Protein AF-A4J2G1-F1 (afdb_monomer_lite)

Radius of gyration: 15.07 Å; chains: 1; bounding box: 29×34×43 Å

Foldseek 3Di:
DAKKKFKAWLVVVLVCVVPNDFQPTAIGSDPVVSLVVQLVRCPLDPVTWIKMWIKAFDPPVPQPPPDDDDPGRRDDDTPIDGDWMFTWDADSVCRVDIDGQATDDPVCSNVPPDDDDDGDPPDDD

pLDDT: mean 71.06, std 18.13, range [35.12, 91.81]

Organism: Desulforamulus reducens (strain ATCC BAA-1160 / DSM 100696 / MI-1) (NCBI:txid349161)

Secondary structure (DSSP, 8-state):
-EEEEEEEEHHHHHHHHHH---TTPPEESSHHHHHHHHHHHHTT-TTS-EEEEEEEEP--TTSSSS--SSSS----S--EEEEEEEEEEE-SSSTT-EEEEEEE-HHHHHHTTS--PPP------

Structure (mmCIF, N/CA/C/O backbone):
data_AF-A4J2G1-F1
#
_entry.id   AF-A4J2G1-F1
#
loop_
_atom_site.group_PDB
_atom_site.id
_atom_site.type_symbol
_atom_site.label_atom_id
_atom_site.label_alt_id
_atom_site.label_comp_id
_atom_site.label_asym_id
_atom_site.label_entity_id
_atom_site.label_seq_id
_atom_site.pdbx_PDB_ins_code
_atom_site.Cartn_x
_atom_site.Cartn_y
_atom_site.Cartn_z
_atom_site.occupancy
_atom_site.B_iso_or_equiv
_atom_site.auth_seq_id
_atom_site.auth_comp_id
_atom_site.auth_asym_id
_atom_site.auth_atom_id
_atom_site.pdbx_PDB_model_num
ATOM 1 N N . MET A 1 1 ? -15.993 13.320 6.075 1.00 63.31 1 MET A N 1
ATOM 2 C CA . MET A 1 1 ? -15.316 12.036 5.784 1.00 63.31 1 MET A CA 1
ATOM 3 C C . MET A 1 1 ? -13.934 12.355 5.257 1.00 63.31 1 MET A C 1
ATOM 5 O O . MET A 1 1 ? -13.831 13.224 4.399 1.00 63.31 1 MET A O 1
ATOM 9 N N . ALA A 1 2 ? -12.894 11.732 5.806 1.00 76.25 2 ALA A N 1
ATOM 10 C CA . ALA A 1 2 ? -11.516 11.954 5.373 1.00 76.25 2 ALA A CA 1
ATOM 11 C C . ALA A 1 2 ? -11.023 10.727 4.597 1.00 76.25 2 ALA A C 1
ATOM 13 O O . ALA A 1 2 ? -11.287 9.594 4.997 1.00 76.25 2 ALA A O 1
ATOM 14 N N . ILE A 1 3 ? -10.330 10.943 3.478 1.00 82.94 3 ILE A N 1
ATOM 15 C CA . ILE A 1 3 ? -9.695 9.865 2.712 1.00 82.94 3 ILE A CA 1
ATOM 16 C C . ILE A 1 3 ? -8.213 9.873 3.043 1.00 82.94 3 ILE A C 1
ATOM 18 O O . ILE A 1 3 ? -7.565 10.915 2.966 1.00 82.94 3 ILE A O 1
ATOM 22 N N . VAL A 1 4 ? -7.686 8.700 3.368 1.00 85.62 4 VAL A N 1
ATOM 23 C CA . VAL A 1 4 ? -6.263 8.499 3.606 1.00 85.62 4 VAL A CA 1
ATOM 24 C C . VAL A 1 4 ? -5.734 7.343 2.765 1.00 85.62 4 VAL A C 1
ATOM 26 O O . VAL A 1 4 ? -6.488 6.489 2.288 1.00 85.62 4 VAL A O 1
ATOM 29 N N . TYR A 1 5 ? -4.421 7.324 2.569 1.00 86.31 5 TYR A N 1
ATOM 30 C CA . TYR A 1 5 ? -3.756 6.406 1.655 1.00 86.31 5 TYR A CA 1
ATOM 31 C C . TYR A 1 5 ? -2.632 5.660 2.365 1.00 86.31 5 TYR A C 1
ATOM 33 O O . TYR A 1 5 ? -1.850 6.259 3.097 1.00 86.31 5 TYR A O 1
ATOM 41 N N . PHE A 1 6 ? -2.518 4.360 2.122 1.00 89.25 6 PHE A N 1
ATOM 42 C CA . PHE A 1 6 ? -1.387 3.551 2.567 1.00 89.25 6 PHE A CA 1
ATOM 43 C C . PHE A 1 6 ? -0.682 2.961 1.349 1.00 89.25 6 PHE A C 1
ATOM 45 O O . PHE A 1 6 ? -1.319 2.307 0.526 1.00 89.25 6 PHE A O 1
ATOM 52 N N . GLY A 1 7 ? 0.619 3.208 1.222 1.00 90.62 7 GLY A N 1
ATOM 53 C CA . GLY A 1 7 ? 1.445 2.686 0.139 1.00 90.62 7 GLY A CA 1
ATOM 54 C C . GLY A 1 7 ? 2.341 1.556 0.614 1.00 90.62 7 GLY A C 1
ATOM 55 O O . GLY A 1 7 ? 3.096 1.746 1.560 1.00 90.62 7 GLY A O 1
ATOM 56 N N . GLY A 1 8 ? 2.302 0.411 -0.064 1.00 91.44 8 GLY A N 1
ATOM 57 C CA . 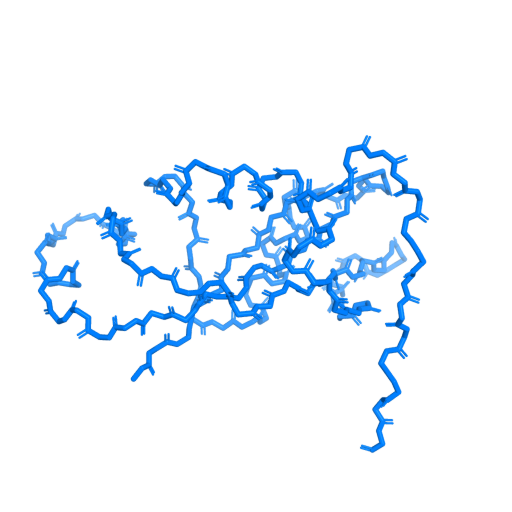GLY A 1 8 ? 3.135 -0.734 0.297 1.00 91.44 8 GLY A CA 1
ATOM 58 C C . GLY A 1 8 ? 3.141 -1.837 -0.762 1.00 91.44 8 GLY A C 1
ATOM 59 O O . GLY A 1 8 ? 2.535 -1.686 -1.831 1.00 91.44 8 GLY A O 1
ATOM 60 N N . PRO A 1 9 ? 3.806 -2.971 -0.492 1.00 91.81 9 PRO A N 1
ATOM 61 C CA . PRO A 1 9 ? 3.656 -4.165 -1.302 1.00 91.81 9 PRO A CA 1
ATOM 62 C C . PRO A 1 9 ? 2.231 -4.714 -1.164 1.00 91.81 9 PRO A C 1
ATOM 64 O O . PRO A 1 9 ? 1.593 -4.609 -0.115 1.00 91.81 9 PRO A O 1
ATOM 67 N N . LEU A 1 10 ? 1.734 -5.350 -2.226 1.00 89.06 10 LEU A N 1
ATOM 68 C CA . LEU A 1 10 ? 0.387 -5.926 -2.251 1.00 89.06 10 LEU A CA 1
ATOM 69 C C . LEU A 1 10 ? 0.138 -6.927 -1.107 1.00 89.06 10 LEU A C 1
ATOM 71 O O . LEU A 1 10 ? -0.975 -6.989 -0.588 1.00 89.06 10 LEU A O 1
ATOM 75 N N . ASP A 1 11 ? 1.166 -7.670 -0.693 1.00 88.00 11 ASP A N 1
ATOM 76 C CA . ASP A 1 11 ? 1.070 -8.631 0.412 1.00 88.00 11 ASP A CA 1
ATOM 77 C C . ASP A 1 11 ? 0.860 -7.944 1.770 1.00 88.00 11 ASP A C 1
ATOM 79 O O . ASP A 1 11 ? 0.086 -8.429 2.592 1.00 88.00 11 ASP A O 1
ATOM 83 N N . GLU A 1 12 ? 1.479 -6.781 1.995 1.00 87.44 12 GLU A N 1
ATOM 84 C CA . GLU A 1 12 ? 1.261 -5.993 3.215 1.00 87.44 12 GLU A CA 1
ATOM 85 C C . GLU A 1 12 ? -0.121 -5.340 3.209 1.00 87.44 12 GLU A C 1
ATOM 87 O O . GLU A 1 12 ? -0.800 -5.325 4.233 1.00 87.44 12 GLU A O 1
ATOM 92 N N . ILE A 1 13 ? -0.598 -4.885 2.045 1.00 88.19 13 ILE A N 1
ATOM 93 C CA . ILE A 1 13 ? -1.981 -4.415 1.903 1.00 88.19 13 ILE A CA 1
ATOM 94 C C . ILE A 1 13 ? -2.960 -5.529 2.265 1.00 88.19 13 ILE A C 1
ATOM 96 O O . ILE A 1 13 ? -3.889 -5.283 3.028 1.00 88.19 13 ILE A O 1
ATOM 100 N N . ARG A 1 14 ? -2.737 -6.759 1.788 1.00 86.06 14 ARG A N 1
ATOM 101 C CA . ARG A 1 14 ? -3.557 -7.912 2.183 1.00 86.06 14 ARG A CA 1
ATOM 102 C C . ARG A 1 14 ? -3.507 -8.141 3.695 1.00 86.06 14 ARG A C 1
ATOM 104 O O . ARG A 1 14 ? -4.560 -8.275 4.309 1.00 86.06 14 ARG A O 1
ATOM 111 N N . ALA A 1 15 ? -2.318 -8.124 4.296 1.00 84.69 15 ALA A N 1
ATOM 112 C CA . ALA A 1 15 ? -2.168 -8.289 5.740 1.00 84.69 15 ALA A CA 1
ATOM 113 C C . ALA A 1 15 ? -2.926 -7.209 6.532 1.00 84.69 15 ALA A C 1
ATOM 115 O O . ALA A 1 15 ? -3.562 -7.518 7.533 1.00 84.69 15 ALA A O 1
ATOM 116 N N . ILE A 1 16 ? -2.931 -5.958 6.061 1.00 82.88 16 ILE A N 1
ATOM 117 C CA . ILE A 1 16 ? -3.716 -4.868 6.660 1.00 82.88 16 ILE A CA 1
ATOM 118 C C . ILE A 1 16 ? -5.219 -5.114 6.524 1.00 82.88 16 ILE A C 1
ATOM 120 O O . ILE A 1 16 ? -5.976 -4.782 7.432 1.00 82.88 16 ILE A O 1
ATOM 124 N N . MET A 1 17 ? -5.672 -5.688 5.412 1.00 79.75 17 MET A N 1
ATOM 125 C CA . MET A 1 17 ? -7.087 -6.016 5.234 1.00 79.75 17 MET A CA 1
ATOM 126 C C . MET A 1 17 ? -7.549 -7.148 6.158 1.00 79.75 17 MET A C 1
ATOM 128 O O . MET A 1 17 ? -8.694 -7.131 6.598 1.00 79.75 17 MET A O 1
ATOM 132 N N . GLU A 1 18 ? -6.678 -8.119 6.441 1.00 81.50 18 GLU A N 1
ATOM 133 C CA . GLU A 1 18 ? -6.982 -9.268 7.304 1.00 81.50 18 GLU A CA 1
ATOM 134 C C . GLU A 1 18 ? -6.821 -8.939 8.798 1.00 81.50 18 GLU A C 1
ATOM 136 O O . GLU A 1 18 ? -7.664 -9.314 9.609 1.00 81.50 18 GLU A O 1
ATOM 141 N N . ALA A 1 19 ? -5.747 -8.236 9.168 1.00 78.50 19 ALA A N 1
ATOM 142 C CA . ALA A 1 19 ? -5.347 -8.002 10.559 1.00 78.50 19 ALA A CA 1
ATOM 143 C C . ALA A 1 19 ? -5.547 -6.553 11.040 1.00 78.50 19 ALA A C 1
ATOM 145 O O . ALA A 1 19 ? -5.358 -6.262 12.222 1.00 78.50 19 ALA A O 1
ATOM 146 N N . GLY A 1 20 ? -5.920 -5.637 10.145 1.00 73.44 20 GLY A N 1
ATOM 147 C CA . GLY A 1 20 ? -6.071 -4.214 10.436 1.00 73.44 20 GLY A CA 1
ATOM 148 C C . GLY A 1 20 ? -4.770 -3.408 10.341 1.00 73.44 20 GLY A C 1
ATOM 149 O O . GLY A 1 20 ? -3.662 -3.925 10.174 1.00 73.44 20 GLY A O 1
ATOM 150 N N . LEU A 1 21 ? -4.910 -2.083 10.445 1.00 74.25 21 LEU A N 1
ATOM 151 C CA . LEU A 1 21 ? -3.778 -1.156 10.505 1.00 74.25 21 LEU A CA 1
ATOM 152 C C . LEU A 1 21 ? -3.056 -1.257 11.857 1.00 74.25 21 LEU A C 1
ATOM 154 O O . LEU A 1 21 ? -3.678 -1.303 12.915 1.00 74.25 21 LEU A O 1
ATOM 158 N N . GLN A 1 22 ? -1.725 -1.234 11.813 1.00 72.31 22 GLN A N 1
ATOM 159 C CA . GLN A 1 22 ? -0.843 -1.246 12.973 1.00 72.31 22 GLN A CA 1
ATOM 160 C C . GLN A 1 22 ? -0.092 0.082 13.075 1.00 72.31 22 GLN A C 1
ATOM 162 O O . GLN A 1 22 ? 0.065 0.797 12.089 1.00 72.31 22 GLN A O 1
ATOM 167 N N . ALA A 1 23 ? 0.452 0.359 14.259 1.00 67.62 23 ALA A N 1
ATOM 168 C CA . ALA A 1 23 ? 1.226 1.565 14.553 1.00 67.62 23 ALA A CA 1
ATOM 169 C C . ALA A 1 23 ? 2.409 1.814 13.591 1.00 67.62 23 ALA A C 1
ATOM 171 O O . ALA A 1 23 ? 2.762 2.948 13.295 1.00 67.62 23 ALA A O 1
ATOM 172 N N . LYS A 1 24 ? 3.010 0.744 13.066 1.00 76.25 24 LYS A N 1
ATOM 173 C CA . LYS A 1 24 ? 4.137 0.827 12.126 1.00 76.25 24 LYS A CA 1
ATOM 174 C C . LYS A 1 24 ? 3.739 1.278 10.713 1.00 76.25 24 LYS A C 1
ATOM 176 O O . LYS A 1 24 ? 4.610 1.645 9.930 1.00 76.25 24 LYS A O 1
ATOM 181 N N . HIS A 1 25 ? 2.455 1.203 10.357 1.00 79.31 25 HIS A N 1
ATOM 182 C CA . HIS A 1 25 ? 1.995 1.502 9.004 1.00 79.31 25 HIS A CA 1
ATOM 183 C C . HIS A 1 25 ? 1.880 3.013 8.810 1.00 79.31 25 HIS A C 1
ATOM 185 O O . HIS A 1 25 ? 1.148 3.700 9.522 1.00 79.31 25 HIS A O 1
ATOM 191 N N . ARG A 1 26 ? 2.595 3.535 7.814 1.00 80.94 26 ARG A N 1
ATOM 192 C CA . ARG A 1 26 ? 2.610 4.965 7.513 1.00 80.94 26 ARG A CA 1
ATOM 193 C C . ARG A 1 26 ? 1.449 5.338 6.598 1.00 80.94 26 ARG A C 1
ATOM 195 O O . ARG A 1 26 ? 1.355 4.859 5.472 1.00 80.94 26 ARG A O 1
ATOM 202 N N . ILE A 1 27 ? 0.582 6.220 7.080 1.00 83.81 27 ILE A N 1
ATOM 203 C CA . ILE A 1 27 ? -0.585 6.712 6.345 1.00 83.81 27 ILE A CA 1
ATOM 204 C C . ILE A 1 27 ? -0.272 8.092 5.754 1.00 83.81 27 ILE A C 1
ATOM 206 O O . ILE A 1 27 ? 0.398 8.913 6.382 1.00 83.81 27 ILE A O 1
ATOM 210 N N . ARG A 1 28 ? -0.754 8.349 4.537 1.00 84.00 28 ARG A N 1
ATOM 211 C CA . ARG A 1 28 ? -0.572 9.596 3.789 1.00 84.00 28 ARG A CA 1
ATOM 212 C C . ARG A 1 28 ? -1.888 10.304 3.538 1.00 84.00 28 ARG A C 1
ATOM 214 O O . ARG A 1 28 ? -2.922 9.668 3.338 1.00 84.00 28 ARG A O 1
ATOM 221 N N . ALA A 1 29 ? -1.812 11.631 3.499 1.00 81.12 29 ALA A N 1
ATOM 222 C CA . ALA A 1 29 ? -2.933 12.486 3.133 1.00 81.12 29 ALA A CA 1
ATOM 223 C C . ALA A 1 29 ? -3.148 12.519 1.614 1.00 81.12 29 ALA A C 1
ATOM 225 O O . ALA A 1 29 ? -4.264 12.746 1.154 1.00 81.12 29 ALA A O 1
ATOM 226 N N . THR A 1 30 ? -2.097 12.265 0.825 1.00 83.94 30 THR A N 1
ATOM 227 C CA . THR A 1 30 ? -2.169 12.317 -0.637 1.00 83.94 30 THR A CA 1
ATOM 228 C C . THR A 1 30 ? -1.855 10.973 -1.288 1.00 83.94 30 THR A C 1
ATOM 230 O O . THR A 1 30 ? -1.045 10.178 -0.804 1.00 83.94 30 THR A O 1
ATOM 233 N N . LEU A 1 31 ? -2.488 10.732 -2.439 1.00 86.06 31 LEU A N 1
ATOM 234 C CA . LEU A 1 31 ? -2.258 9.534 -3.244 1.00 86.06 31 LEU A CA 1
ATOM 235 C C . LEU A 1 31 ? -0.816 9.469 -3.765 1.00 86.06 31 LEU A C 1
ATOM 237 O O . LEU A 1 31 ? -0.221 8.396 -3.776 1.00 86.06 31 LEU A O 1
ATOM 241 N N . LEU A 1 32 ? -0.243 10.609 -4.161 1.00 87.81 32 LEU A N 1
ATOM 242 C CA . LEU A 1 32 ? 1.113 10.677 -4.706 1.00 87.81 32 LEU A CA 1
ATOM 243 C C . LEU A 1 32 ? 2.163 10.235 -3.679 1.00 87.81 32 LEU A C 1
ATOM 245 O O . LEU A 1 32 ? 3.025 9.420 -4.001 1.00 87.81 32 LEU A O 1
ATOM 249 N N . GLU A 1 33 ? 2.067 10.712 -2.437 1.00 86.50 33 GLU A N 1
ATOM 250 C CA . GLU A 1 33 ? 2.972 10.287 -1.363 1.00 86.50 33 GLU A CA 1
ATOM 251 C C . GLU A 1 33 ? 2.861 8.783 -1.098 1.00 86.50 33 GLU A C 1
ATOM 253 O O . GLU A 1 33 ? 3.876 8.105 -0.959 1.00 86.50 33 GLU A O 1
ATOM 258 N N . ALA A 1 34 ? 1.641 8.236 -1.095 1.00 89.25 34 ALA A N 1
ATOM 259 C CA . ALA A 1 34 ? 1.443 6.799 -0.935 1.00 89.25 34 ALA A CA 1
ATOM 260 C C . ALA A 1 34 ? 1.986 6.001 -2.130 1.00 89.25 34 ALA A C 1
ATOM 262 O O . ALA A 1 34 ? 2.528 4.917 -1.948 1.00 89.25 34 ALA A O 1
ATOM 263 N N . MET A 1 35 ? 1.903 6.519 -3.357 1.00 89.94 35 MET A N 1
ATOM 264 C CA . MET A 1 35 ? 2.516 5.870 -4.523 1.00 89.94 35 MET A CA 1
ATOM 265 C C . MET A 1 35 ? 4.046 5.841 -4.421 1.00 89.94 35 MET A C 1
ATOM 267 O O . MET A 1 35 ? 4.665 4.846 -4.803 1.00 89.94 35 MET A O 1
ATOM 271 N N . ILE A 1 36 ? 4.650 6.906 -3.887 1.00 88.44 36 ILE A N 1
ATOM 272 C CA . ILE A 1 36 ? 6.092 6.977 -3.624 1.00 88.44 36 ILE A CA 1
ATOM 273 C C . ILE A 1 36 ? 6.490 5.964 -2.545 1.00 88.44 36 ILE A C 1
ATOM 275 O O . ILE A 1 36 ? 7.449 5.219 -2.746 1.00 88.44 36 ILE A O 1
ATOM 279 N N . ASP A 1 37 ? 5.740 5.883 -1.443 1.00 89.19 37 ASP A N 1
ATOM 280 C CA . ASP A 1 37 ? 5.971 4.887 -0.390 1.00 89.19 37 ASP A CA 1
ATOM 281 C C . ASP A 1 37 ? 5.818 3.457 -0.929 1.00 89.19 37 ASP A C 1
ATOM 283 O O . ASP A 1 37 ? 6.699 2.623 -0.721 1.00 89.19 37 ASP A O 1
ATOM 287 N N . ALA A 1 38 ? 4.765 3.190 -1.709 1.00 90.50 38 ALA A N 1
ATOM 288 C CA . ALA A 1 38 ? 4.536 1.893 -2.338 1.00 90.50 38 ALA A CA 1
ATOM 289 C C . ALA A 1 38 ? 5.711 1.494 -3.235 1.00 90.50 38 ALA A C 1
ATOM 291 O O . ALA A 1 38 ? 6.221 0.380 -3.126 1.00 90.50 38 ALA A O 1
ATOM 292 N N . ARG A 1 39 ? 6.201 2.411 -4.078 1.00 89.12 39 ARG A N 1
ATOM 293 C CA . ARG A 1 39 ? 7.409 2.181 -4.879 1.00 89.12 39 ARG A CA 1
ATOM 294 C C . ARG A 1 39 ? 8.615 1.879 -3.990 1.00 89.12 39 ARG A C 1
ATOM 296 O O . ARG A 1 39 ? 9.311 0.896 -4.222 1.00 89.12 39 ARG A O 1
ATOM 303 N N . ASN A 1 40 ? 8.876 2.720 -2.993 1.00 89.06 40 ASN A N 1
ATOM 304 C CA . ASN A 1 40 ? 10.045 2.579 -2.126 1.00 89.06 40 ASN A CA 1
ATOM 305 C C . ASN A 1 40 ? 10.023 1.258 -1.344 1.00 89.06 40 ASN A C 1
ATOM 307 O O . ASN A 1 40 ? 11.077 0.663 -1.147 1.00 89.06 40 ASN A O 1
ATOM 311 N N . SER A 1 41 ? 8.838 0.768 -0.971 1.00 88.44 41 SER A N 1
ATOM 312 C CA . SER A 1 41 ? 8.667 -0.488 -0.233 1.00 88.44 41 SER A CA 1
ATOM 313 C C . SER A 1 41 ? 9.075 -1.740 -1.021 1.00 88.44 41 SER A C 1
ATOM 315 O O . SER A 1 41 ? 9.510 -2.725 -0.432 1.00 88.44 41 SER A O 1
ATOM 317 N N . VAL A 1 42 ? 8.972 -1.705 -2.355 1.00 86.00 42 VAL A N 1
ATOM 318 C CA . VAL A 1 42 ? 9.344 -2.826 -3.239 1.00 86.00 42 VAL A CA 1
ATOM 319 C C . VAL A 1 42 ? 10.680 -2.608 -3.956 1.00 86.00 42 VAL A C 1
ATOM 321 O O . VAL A 1 42 ? 11.215 -3.528 -4.583 1.00 86.00 42 VAL A O 1
ATOM 324 N N . GLY A 1 43 ? 11.219 -1.388 -3.893 1.00 83.31 43 GLY A N 1
ATOM 325 C CA . GLY A 1 43 ? 12.420 -0.976 -4.611 1.00 83.31 43 GLY A CA 1
ATOM 326 C C . GLY A 1 43 ? 12.311 -1.199 -6.124 1.00 83.31 43 GLY A C 1
ATOM 327 O O . GLY A 1 43 ? 11.271 -0.979 -6.741 1.00 83.31 43 GLY A O 1
ATOM 328 N N . LEU A 1 44 ? 13.403 -1.668 -6.735 1.00 76.25 44 LEU A N 1
ATOM 329 C CA . LEU A 1 44 ? 13.458 -2.025 -8.161 1.00 76.25 44 LEU A CA 1
ATOM 330 C C . LEU A 1 44 ? 13.136 -3.504 -8.420 1.00 76.25 44 LEU A C 1
ATOM 332 O O . LEU A 1 44 ? 13.475 -4.048 -9.475 1.00 76.25 44 LEU A O 1
ATOM 336 N N . ASN A 1 45 ? 12.473 -4.177 -7.478 1.00 79.38 45 ASN A N 1
ATOM 337 C CA . ASN A 1 45 ? 12.156 -5.586 -7.629 1.00 79.38 45 ASN A CA 1
ATOM 338 C C . ASN A 1 45 ? 10.871 -5.790 -8.443 1.00 79.38 45 ASN A C 1
ATOM 340 O O . ASN A 1 45 ? 9.763 -5.551 -7.975 1.00 79.38 45 ASN A O 1
ATOM 344 N N . ARG A 1 46 ? 11.026 -6.329 -9.657 1.00 73.00 46 ARG A N 1
ATOM 345 C CA . ARG A 1 46 ? 9.923 -6.626 -10.588 1.00 73.00 46 ARG A CA 1
ATOM 346 C C . ARG A 1 46 ? 8.933 -7.682 -10.090 1.00 73.00 46 ARG A C 1
ATOM 348 O O . ARG A 1 46 ? 7.846 -7.786 -10.651 1.00 73.00 46 ARG A O 1
ATOM 355 N N . ARG A 1 47 ? 9.314 -8.503 -9.105 1.00 78.25 47 ARG A N 1
ATOM 356 C CA . ARG A 1 47 ? 8.456 -9.577 -8.576 1.00 78.25 47 ARG A CA 1
ATOM 357 C C . ARG A 1 47 ? 7.412 -9.051 -7.598 1.00 78.25 47 ARG A C 1
ATOM 359 O O . ARG A 1 47 ? 6.316 -9.602 -7.538 1.00 78.25 47 ARG A O 1
ATOM 366 N N . PHE A 1 48 ? 7.735 -7.991 -6.864 1.00 80.44 48 PHE A N 1
ATOM 367 C CA . PHE A 1 48 ? 6.811 -7.390 -5.915 1.00 80.44 48 PHE A CA 1
ATOM 368 C C . PHE A 1 48 ? 5.932 -6.362 -6.617 1.00 80.44 48 PHE A C 1
ATOM 370 O O . PHE A 1 48 ? 6.392 -5.564 -7.432 1.00 80.44 48 PHE A O 1
ATOM 377 N N . LYS A 1 49 ? 4.636 -6.410 -6.312 1.00 85.75 49 LYS A N 1
ATOM 378 C CA . LYS A 1 49 ? 3.637 -5.516 -6.893 1.00 85.75 49 LYS A CA 1
ATOM 379 C C . LYS A 1 49 ? 3.360 -4.400 -5.887 1.00 85.75 49 LYS A C 1
ATOM 381 O O . LYS A 1 49 ? 2.723 -4.682 -4.872 1.00 85.75 49 LYS A O 1
ATOM 386 N N . PRO A 1 50 ? 3.837 -3.169 -6.122 1.00 91.56 50 PRO A N 1
ATOM 387 C CA . PRO A 1 50 ? 3.495 -2.047 -5.266 1.00 91.56 50 PRO A CA 1
ATOM 388 C C . PRO A 1 50 ? 2.031 -1.679 -5.487 1.00 91.56 50 PRO A C 1
ATOM 390 O O . PRO A 1 50 ? 1.523 -1.695 -6.614 1.00 91.56 50 PRO A O 1
ATOM 393 N N . ALA A 1 51 ? 1.344 -1.336 -4.412 1.00 91.75 51 ALA A N 1
ATOM 394 C CA . ALA A 1 51 ? -0.038 -0.914 -4.462 1.00 91.75 51 ALA A CA 1
ATOM 395 C C . ALA A 1 51 ? -0.317 0.163 -3.409 1.00 91.75 51 ALA A C 1
ATOM 397 O O . ALA A 1 51 ? 0.446 0.363 -2.466 1.00 91.75 51 ALA A O 1
ATOM 398 N N . VAL A 1 52 ? -1.416 0.883 -3.607 1.00 90.94 52 VAL A N 1
ATOM 399 C CA . VAL A 1 52 ? -1.930 1.866 -2.658 1.00 90.94 52 VAL A CA 1
ATOM 400 C C . VAL A 1 52 ? -3.312 1.437 -2.206 1.00 90.94 52 VAL A C 1
ATOM 402 O O . VAL A 1 52 ? -4.223 1.296 -3.018 1.00 90.94 52 VAL A O 1
ATOM 405 N N . LEU A 1 53 ? -3.470 1.259 -0.904 1.00 89.69 53 LEU A N 1
ATOM 406 C CA . LEU A 1 53 ? -4.746 1.049 -0.247 1.00 89.69 53 LEU A CA 1
ATOM 407 C C . LEU A 1 53 ? -5.390 2.409 0.044 1.00 89.69 53 LEU A C 1
ATOM 409 O O . LEU A 1 53 ? -4.787 3.269 0.684 1.00 89.69 53 LEU A O 1
ATOM 413 N N . VAL A 1 54 ? -6.618 2.597 -0.435 1.00 88.69 54 VAL A N 1
ATOM 414 C CA . VAL A 1 54 ? -7.435 3.786 -0.182 1.00 88.69 54 VAL A CA 1
ATOM 415 C C . VAL A 1 54 ? -8.407 3.474 0.937 1.00 88.69 54 VAL A C 1
ATOM 417 O O . VAL A 1 54 ? -9.247 2.575 0.818 1.00 88.69 54 VAL A O 1
ATOM 420 N N . ILE A 1 55 ? -8.301 4.249 2.003 1.00 85.38 55 ILE A N 1
ATOM 421 C CA . ILE A 1 55 ? -9.047 4.042 3.229 1.00 85.38 55 ILE A CA 1
ATOM 422 C C . ILE A 1 55 ? -9.927 5.261 3.448 1.00 85.38 55 ILE A C 1
ATOM 424 O O . ILE A 1 55 ? -9.449 6.392 3.534 1.00 85.38 55 ILE A O 1
ATOM 428 N N . GLU A 1 56 ? -11.227 5.024 3.529 1.00 80.50 56 GLU A N 1
ATOM 429 C CA . GLU A 1 56 ? -12.181 6.038 3.937 1.00 80.50 56 GLU A CA 1
ATOM 430 C C . GLU A 1 56 ? -12.348 5.974 5.453 1.00 80.50 56 GLU A C 1
ATOM 432 O O . GLU A 1 56 ? -12.743 4.949 6.021 1.00 80.50 56 GLU A O 1
ATOM 437 N N . GLN A 1 57 ? -11.996 7.074 6.112 1.00 68.81 57 GLN A N 1
ATOM 438 C CA . GLN A 1 57 ? -12.158 7.243 7.544 1.00 68.81 57 GLN A CA 1
ATOM 439 C C . GLN A 1 57 ? -13.437 8.031 7.819 1.00 68.81 57 GLN A C 1
ATOM 441 O O . GLN A 1 57 ? -13.641 9.156 7.335 1.00 68.81 57 GLN A O 1
ATOM 446 N N . LEU A 1 58 ? -14.297 7.431 8.640 1.00 56.84 58 LEU A N 1
ATOM 447 C CA . LEU A 1 58 ? -15.337 8.169 9.338 1.00 56.84 58 LEU A CA 1
ATOM 448 C C . LEU A 1 58 ? -14.646 9.174 10.272 1.00 56.84 58 LEU A C 1
ATOM 450 O O . LEU A 1 58 ? -13.619 8.833 10.864 1.00 56.84 58 LEU A O 1
ATOM 454 N N . PRO A 1 59 ? -15.152 10.411 10.385 1.00 51.75 59 PRO A N 1
ATOM 455 C CA . PRO A 1 59 ? -14.621 11.372 11.334 1.00 51.75 59 PRO A CA 1
ATOM 456 C C . PRO A 1 59 ? -15.005 10.929 12.752 1.00 51.75 59 PRO A C 1
ATOM 458 O O . PRO A 1 59 ? -15.939 11.463 13.333 1.00 51.75 59 PRO A O 1
ATOM 461 N N . ASP A 1 60 ? -14.300 9.947 13.312 1.00 52.56 60 ASP A N 1
ATOM 462 C CA . ASP A 1 60 ? -14.277 9.761 14.759 1.00 52.56 60 ASP A CA 1
ATOM 463 C C . ASP A 1 60 ? -13.299 10.799 15.310 1.00 52.56 60 ASP A C 1
ATOM 465 O O . ASP A 1 60 ? -12.095 10.577 15.457 1.00 52.56 60 ASP A O 1
ATOM 469 N N . THR A 1 61 ? -13.836 11.992 15.561 1.00 45.53 61 THR A N 1
ATOM 470 C CA . THR A 1 61 ? -13.140 13.185 16.066 1.00 45.53 61 THR A CA 1
ATOM 471 C C . THR A 1 61 ? -12.440 12.985 17.419 1.00 45.53 61 THR A C 1
ATOM 473 O O . THR A 1 61 ? -11.813 13.915 17.917 1.00 45.53 61 THR A O 1
ATOM 476 N N . ALA A 1 62 ? -12.495 11.787 18.011 1.00 43.81 62 ALA A N 1
ATOM 477 C CA . ALA A 1 62 ? -11.914 11.468 19.313 1.00 43.81 62 ALA A CA 1
ATOM 478 C C . ALA A 1 62 ? -10.512 10.821 19.264 1.00 43.81 62 ALA A C 1
ATOM 480 O O . ALA A 1 62 ? -9.813 10.854 20.271 1.00 43.81 62 ALA A O 1
ATOM 481 N N . LEU A 1 63 ? -10.058 10.267 18.128 1.00 44.88 63 LEU A N 1
ATOM 482 C CA . LEU A 1 63 ? -8.764 9.551 18.050 1.00 44.88 63 LEU A CA 1
ATOM 483 C C . LEU A 1 63 ? -7.630 10.334 17.366 1.00 44.88 63 LEU A C 1
ATOM 485 O O . LEU A 1 63 ? -6.498 9.861 17.330 1.00 44.88 63 LEU A O 1
ATOM 489 N N . LEU A 1 64 ? -7.908 11.533 16.845 1.00 44.31 64 LEU A N 1
ATOM 490 C CA . LEU A 1 64 ? -6.913 12.370 16.158 1.00 44.31 64 LEU A CA 1
ATOM 491 C C . LEU A 1 64 ? -6.205 13.388 17.071 1.00 44.31 64 LEU A C 1
ATOM 493 O O . LEU A 1 64 ? -5.242 14.001 16.627 1.00 44.31 64 LEU A O 1
ATOM 497 N N . ASN A 1 65 ? -6.636 13.549 18.331 1.00 40.31 65 ASN A N 1
ATOM 498 C CA . ASN A 1 65 ? -6.195 14.662 19.190 1.00 40.31 65 ASN A CA 1
ATOM 499 C C . ASN A 1 65 ? -5.578 14.271 20.545 1.00 40.31 65 ASN A C 1
ATOM 501 O O . ASN A 1 65 ? -5.333 15.151 21.363 1.00 40.31 65 ASN A O 1
ATOM 505 N N . GLN A 1 66 ? -5.300 12.995 20.817 1.00 35.12 66 GLN A N 1
ATOM 506 C CA . GLN A 1 66 ? -4.671 12.602 22.085 1.00 35.12 66 GLN A CA 1
ATOM 507 C C . GLN A 1 66 ? -3.382 11.826 21.844 1.00 35.12 66 GLN A C 1
ATOM 509 O O . GLN A 1 66 ? -3.359 10.600 21.903 1.00 35.12 66 GLN A O 1
ATOM 514 N N . ASN A 1 67 ? -2.325 12.556 21.491 1.00 35.88 67 ASN A N 1
ATOM 515 C CA . ASN A 1 67 ? -1.018 12.522 22.158 1.00 35.88 67 ASN A CA 1
ATOM 516 C C . ASN A 1 67 ? 0.000 13.258 21.282 1.00 35.88 67 ASN A C 1
ATOM 518 O O . ASN A 1 67 ? 0.470 12.761 20.259 1.00 35.88 67 ASN A O 1
ATOM 522 N N . SER A 1 68 ? 0.278 14.483 21.709 1.00 48.69 68 SER A N 1
ATOM 523 C CA . SER A 1 68 ? 1.441 15.277 21.354 1.00 48.69 68 SER A CA 1
ATOM 524 C C . SER A 1 68 ? 2.753 14.555 21.706 1.00 48.69 68 SER A C 1
ATOM 526 O O . SER A 1 68 ? 2.783 13.668 22.556 1.00 48.69 68 SER A O 1
ATOM 528 N N . ASP A 1 69 ? 3.819 14.997 21.032 1.00 38.59 69 ASP A N 1
ATOM 529 C CA . ASP A 1 69 ? 5.257 14.847 21.335 1.00 38.59 69 ASP A CA 1
ATOM 530 C C . ASP A 1 69 ? 6.084 13.797 20.584 1.00 38.59 69 ASP A C 1
ATOM 532 O O . ASP A 1 69 ? 7.310 13.883 20.600 1.00 38.59 69 ASP A O 1
ATOM 536 N N . PHE A 1 70 ? 5.484 12.924 19.774 1.00 40.03 70 PHE A N 1
ATOM 537 C CA . PHE A 1 70 ? 6.227 12.196 18.738 1.00 40.03 70 PHE A CA 1
ATOM 538 C C . PHE A 1 70 ? 5.489 12.261 17.400 1.00 40.03 70 PHE A C 1
ATOM 540 O O . PHE A 1 70 ? 4.319 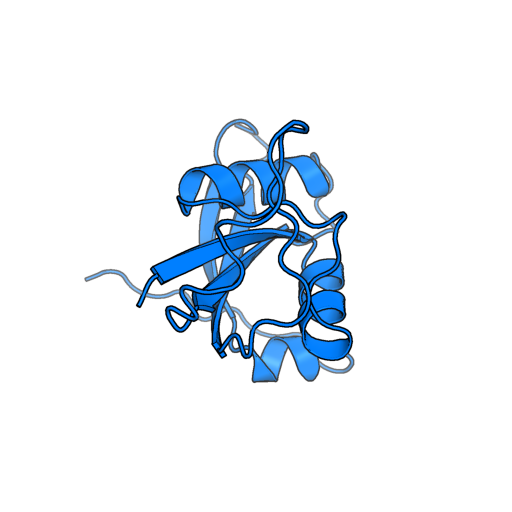11.906 17.284 1.00 40.03 70 PHE A O 1
ATOM 547 N N . SER A 1 71 ? 6.201 12.740 16.378 1.00 40.22 71 SER A N 1
ATOM 548 C CA . SER A 1 71 ? 5.815 12.655 14.968 1.00 40.22 71 SER A CA 1
ATOM 549 C C . SER A 1 71 ? 5.250 11.264 14.653 1.00 40.22 71 SER A C 1
ATOM 551 O O . SER A 1 71 ? 5.879 10.277 15.014 1.00 40.22 71 SER A O 1
ATOM 553 N N . PHE A 1 72 ? 4.141 11.216 13.906 1.00 41.12 72 PHE A N 1
ATOM 554 C CA . PHE A 1 72 ? 3.409 10.048 13.377 1.00 41.12 72 PHE A CA 1
ATOM 555 C C . PHE A 1 72 ? 2.157 9.628 14.182 1.00 41.12 72 PHE A C 1
ATOM 557 O O . PHE A 1 72 ? 2.250 8.818 15.105 1.00 41.12 72 PHE A O 1
ATOM 564 N N . PRO A 1 73 ? 0.952 10.106 13.794 1.00 43.22 73 PRO A N 1
ATOM 565 C CA . PRO A 1 73 ? -0.298 9.665 14.406 1.00 43.22 73 PRO A CA 1
ATOM 566 C C . PRO A 1 73 ? -0.556 8.183 14.096 1.00 43.22 73 PRO A C 1
ATOM 568 O O . PRO A 1 73 ? -0.855 7.800 12.964 1.00 43.22 73 PRO A O 1
ATOM 571 N N . CYS A 1 74 ? -0.438 7.340 15.122 1.00 42.28 74 CYS A N 1
ATOM 572 C CA . CYS A 1 74 ? -0.857 5.942 15.087 1.00 42.28 74 CYS A CA 1
ATOM 573 C C . CYS A 1 74 ? -2.361 5.836 15.308 1.00 42.28 74 CYS A C 1
ATOM 575 O O . CYS A 1 74 ? -2.861 6.114 16.395 1.00 42.28 74 CYS A O 1
ATOM 577 N N . ILE A 1 75 ? -3.076 5.352 14.301 1.00 50.69 75 ILE A N 1
ATOM 578 C CA . ILE A 1 75 ? -4.517 5.139 14.384 1.00 50.69 75 ILE A CA 1
ATOM 579 C C . ILE A 1 75 ? -4.770 3.713 14.890 1.00 50.69 75 ILE A C 1
ATOM 581 O O . ILE A 1 75 ? -4.684 2.752 14.126 1.00 50.69 75 ILE A O 1
ATOM 585 N N . LYS A 1 76 ? -5.064 3.558 16.188 1.00 42.16 76 LYS A N 1
ATOM 586 C CA . LYS A 1 76 ? -5.560 2.292 16.757 1.00 42.16 76 LYS A CA 1
ATOM 587 C C . LYS A 1 76 ? -7.075 2.197 16.536 1.00 42.16 76 LYS A C 1
ATOM 589 O O . LYS A 1 76 ? -7.815 3.032 17.034 1.00 42.16 76 LYS A O 1
ATOM 594 N N . ASN A 1 77 ? -7.519 1.157 15.826 1.00 45.47 77 ASN A N 1
ATOM 595 C CA . ASN A 1 77 ? -8.923 0.734 15.699 1.00 45.47 77 ASN A CA 1
ATOM 596 C C . ASN A 1 77 ? -9.928 1.792 15.203 1.00 45.47 77 ASN A C 1
ATOM 598 O O . ASN A 1 77 ? -10.956 2.033 15.829 1.00 45.47 77 ASN A O 1
ATOM 602 N N . VAL A 1 78 ? -9.701 2.352 14.014 1.00 48.31 78 VAL A N 1
ATOM 603 C CA . VAL A 1 78 ? -10.780 3.041 13.286 1.00 48.31 78 VAL A CA 1
ATOM 604 C C . VAL A 1 78 ? -11.558 2.013 12.468 1.00 48.31 78 VAL A C 1
ATOM 606 O O . VAL A 1 78 ? -10.953 1.284 11.676 1.00 48.31 78 VAL A O 1
ATOM 609 N N . LYS A 1 79 ? -12.895 1.981 12.628 1.00 52.84 79 LYS A N 1
ATOM 610 C CA . LYS A 1 79 ? -13.840 1.335 11.694 1.00 52.84 79 LYS A CA 1
ATOM 611 C C . LYS A 1 79 ? -13.697 2.014 10.331 1.00 52.84 79 LYS A C 1
ATOM 613 O O . LYS A 1 79 ? -14.418 2.945 9.987 1.00 52.84 79 LYS A O 1
ATOM 618 N N . SER A 1 80 ? -12.674 1.610 9.602 1.00 61.81 80 SER A N 1
ATOM 619 C CA . SER A 1 80 ? -12.250 2.221 8.358 1.00 61.81 80 SER A CA 1
ATOM 620 C C . SER A 1 80 ? -12.787 1.394 7.204 1.00 61.81 80 SER A C 1
ATOM 622 O O . SER A 1 80 ? -12.686 0.168 7.197 1.00 61.81 80 SER A O 1
ATOM 624 N N . THR A 1 81 ? -13.402 2.066 6.236 1.00 71.12 81 THR A N 1
ATOM 625 C CA . THR A 1 81 ? -13.954 1.386 5.067 1.00 71.12 81 THR A CA 1
ATOM 626 C C . THR A 1 81 ? -12.884 1.352 3.986 1.00 71.12 81 THR A C 1
ATOM 628 O O . THR A 1 81 ? -12.424 2.392 3.510 1.00 71.12 81 THR A O 1
ATOM 631 N N . ILE A 1 82 ? -12.459 0.151 3.595 1.00 77.56 82 ILE A N 1
ATOM 632 C CA . ILE A 1 82 ? -11.542 -0.027 2.467 1.00 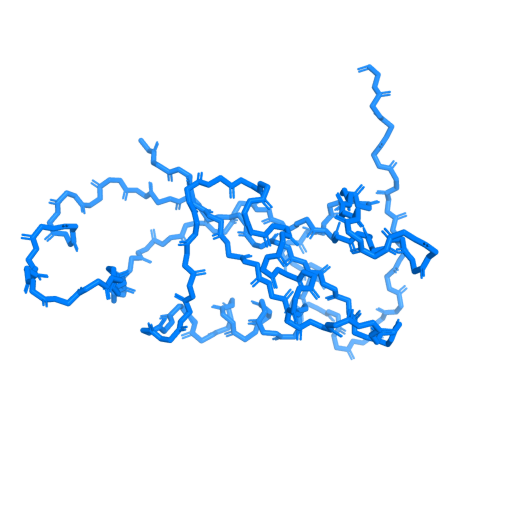77.56 82 ILE A CA 1
ATOM 633 C C . ILE A 1 82 ? -12.312 0.281 1.187 1.00 77.56 82 ILE A C 1
ATOM 635 O O . ILE A 1 82 ? -13.199 -0.471 0.788 1.00 77.56 82 ILE A O 1
ATOM 639 N N . LYS A 1 83 ? -11.968 1.391 0.531 1.00 78.44 83 LYS A N 1
ATOM 640 C CA . LYS A 1 83 ? -12.711 1.854 -0.644 1.00 78.44 83 LYS A CA 1
ATOM 641 C C . LYS A 1 83 ? -12.192 1.225 -1.929 1.00 78.44 83 LYS A C 1
ATOM 643 O O . LYS A 1 83 ? -12.959 0.853 -2.817 1.00 78.44 83 LYS A O 1
ATOM 648 N N . ARG A 1 84 ? -10.867 1.193 -2.080 1.00 83.00 84 ARG A N 1
ATOM 649 C CA . ARG A 1 84 ? -10.213 0.829 -3.340 1.00 83.00 84 ARG A CA 1
ATOM 650 C C . ARG A 1 84 ? -8.750 0.492 -3.114 1.00 83.00 84 ARG A C 1
ATOM 652 O O . ARG A 1 84 ? -8.135 0.985 -2.175 1.00 83.00 84 ARG A O 1
ATOM 659 N N . ILE A 1 85 ? -8.188 -0.302 -4.015 1.00 84.31 85 ILE A N 1
ATOM 660 C CA . ILE A 1 85 ? -6.753 -0.561 -4.070 1.00 84.31 85 ILE A CA 1
ATOM 661 C C . ILE A 1 85 ? -6.270 -0.156 -5.461 1.00 84.31 85 ILE A C 1
ATOM 663 O O . ILE A 1 85 ? -6.846 -0.569 -6.466 1.00 84.31 85 ILE A O 1
ATOM 667 N N . TYR A 1 86 ? -5.238 0.673 -5.540 1.00 86.50 86 TYR A N 1
ATOM 668 C CA . TYR A 1 86 ? -4.576 1.022 -6.792 1.00 86.50 86 TYR A CA 1
ATOM 669 C C . TYR A 1 86 ? -3.333 0.163 -6.957 1.00 86.50 86 TYR A C 1
ATOM 671 O O . TYR A 1 86 ? -2.463 0.162 -6.094 1.00 86.50 86 TYR A O 1
ATOM 679 N N . SER A 1 87 ? -3.215 -0.540 -8.079 1.00 85.19 87 SER A N 1
ATOM 680 C CA . SER A 1 87 ? -1.937 -1.129 -8.466 1.00 85.19 87 SER A CA 1
ATOM 681 C C . SER A 1 87 ? -1.036 -0.013 -8.976 1.00 85.19 87 SER A C 1
ATOM 683 O O . SER A 1 87 ? -1.442 0.765 -9.841 1.00 85.19 87 SER A O 1
ATOM 685 N N . VAL A 1 88 ? 0.195 0.045 -8.483 1.00 84.81 88 VAL A N 1
ATOM 686 C CA . VAL A 1 88 ? 1.192 1.016 -8.934 1.00 84.81 88 VAL A CA 1
ATOM 687 C C . VAL A 1 88 ? 2.111 0.343 -9.949 1.00 84.81 88 VAL A C 1
ATOM 689 O O . VAL A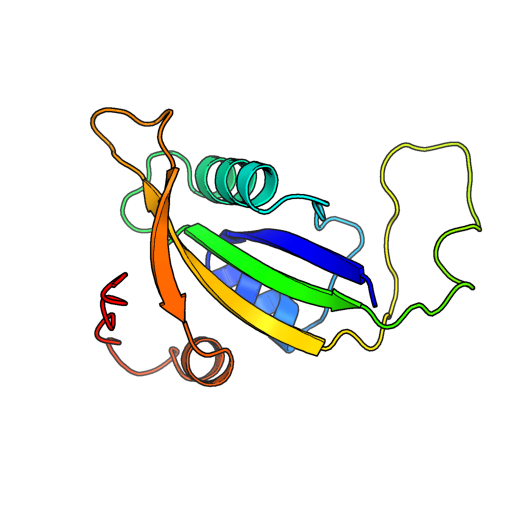 1 88 ? 2.535 -0.798 -9.779 1.00 84.81 88 VAL A O 1
ATOM 692 N N . LYS A 1 89 ? 2.400 1.044 -11.043 1.00 83.31 89 LYS A N 1
ATOM 693 C CA . LYS A 1 89 ? 3.415 0.669 -12.023 1.00 83.31 89 LYS A CA 1
ATOM 694 C C . LYS A 1 89 ? 4.653 1.517 -11.779 1.00 83.31 89 LYS A C 1
ATOM 696 O O . LYS A 1 89 ? 4.573 2.745 -11.770 1.00 83.31 89 LYS A O 1
ATOM 701 N N . ILE A 1 90 ? 5.785 0.840 -11.636 1.00 79.62 90 ILE A N 1
ATOM 702 C CA . ILE A 1 90 ? 7.108 1.459 -11.616 1.00 79.62 90 ILE A CA 1
ATOM 703 C C . ILE A 1 90 ? 7.669 1.386 -13.032 1.00 79.62 90 ILE A C 1
ATOM 705 O O . ILE A 1 90 ? 7.688 0.309 -13.640 1.00 79.62 90 ILE A O 1
ATOM 709 N N . ASP A 1 91 ? 8.119 2.518 -13.564 1.00 77.50 91 ASP A N 1
ATOM 710 C CA . ASP A 1 91 ? 8.958 2.498 -14.755 1.00 77.50 91 ASP A CA 1
ATOM 711 C C . ASP A 1 91 ? 10.398 2.165 -14.345 1.00 77.50 91 ASP A C 1
ATOM 713 O O . ASP A 1 91 ? 11.085 2.970 -13.731 1.00 77.50 91 ASP A O 1
ATOM 717 N N . PHE A 1 92 ? 10.882 0.969 -14.679 1.00 71.44 92 PHE A N 1
ATOM 718 C CA . PHE A 1 92 ? 12.245 0.555 -14.326 1.00 71.44 92 PHE A CA 1
ATOM 719 C C . PHE A 1 92 ? 13.336 1.290 -15.118 1.00 71.44 92 PHE A C 1
ATOM 721 O O . PHE A 1 92 ? 14.497 1.222 -14.726 1.00 71.44 92 PHE A O 1
ATOM 728 N N . LYS A 1 93 ? 12.993 1.967 -16.223 1.00 76.06 93 LYS A N 1
ATOM 729 C CA . LYS A 1 93 ? 13.920 2.847 -16.952 1.00 76.06 93 LYS A CA 1
ATOM 730 C C . LYS A 1 93 ? 13.970 4.246 -16.337 1.00 76.06 93 LYS A C 1
ATOM 732 O O . LYS A 1 93 ? 14.989 4.917 -16.441 1.00 76.06 93 LYS A O 1
ATOM 737 N N . ALA A 1 94 ? 12.890 4.660 -15.679 1.00 76.38 94 ALA A N 1
ATOM 738 C CA . ALA A 1 94 ? 12.771 5.932 -14.978 1.00 76.38 94 ALA A CA 1
ATOM 739 C C . ALA A 1 94 ? 12.173 5.696 -13.578 1.00 76.38 94 ALA A C 1
ATOM 741 O O . ALA A 1 94 ? 11.015 6.039 -13.337 1.00 76.38 94 ALA A O 1
ATOM 742 N N . PRO A 1 95 ? 12.941 5.116 -12.635 1.00 64.44 95 PRO A N 1
ATOM 743 C CA . PRO A 1 95 ? 12.415 4.624 -11.355 1.00 64.44 95 PRO A CA 1
ATOM 744 C C . PRO A 1 95 ? 11.844 5.717 -10.451 1.00 64.44 95 PRO A C 1
ATOM 746 O O . PRO A 1 95 ? 11.098 5.439 -9.515 1.00 64.44 95 PRO A O 1
ATOM 749 N N . ASN A 1 96 ? 12.129 6.979 -10.755 1.00 72.50 96 ASN A N 1
ATOM 750 C CA . ASN A 1 96 ? 11.514 8.117 -10.085 1.00 72.50 96 ASN A CA 1
ATOM 751 C C . ASN A 1 96 ? 10.020 8.267 -10.421 1.00 72.50 96 ASN A C 1
ATOM 753 O O . ASN A 1 96 ? 9.305 8.938 -9.682 1.00 72.50 96 ASN A O 1
ATOM 757 N N . LEU A 1 97 ? 9.533 7.613 -11.480 1.00 75.19 97 LEU A N 1
ATOM 758 C CA . LEU A 1 97 ? 8.149 7.671 -11.930 1.00 75.19 97 LEU A CA 1
ATOM 759 C C . LEU A 1 97 ? 7.336 6.493 -11.378 1.00 75.19 97 LEU A C 1
ATOM 761 O O . LEU A 1 97 ? 7.626 5.321 -11.633 1.00 75.19 97 LEU A O 1
ATOM 765 N N . ALA A 1 98 ? 6.270 6.827 -10.654 1.00 77.12 98 ALA A N 1
ATOM 766 C CA . ALA A 1 98 ? 5.216 5.905 -10.258 1.00 77.12 98 ALA A CA 1
ATOM 767 C C . ALA A 1 98 ? 3.911 6.343 -10.930 1.00 77.12 98 ALA A C 1
ATOM 769 O O . ALA A 1 98 ? 3.550 7.517 -10.897 1.00 77.12 98 ALA A O 1
ATOM 770 N N . SER A 1 99 ? 3.196 5.402 -11.542 1.00 81.88 99 SER A N 1
ATOM 771 C CA . SER A 1 99 ? 1.905 5.660 -12.194 1.00 81.88 99 SER A CA 1
ATOM 772 C C . SER A 1 99 ? 0.870 4.629 -11.762 1.00 81.88 99 SER A C 1
ATOM 774 O O . SER A 1 99 ? 1.218 3.530 -11.331 1.00 81.88 99 SER A O 1
ATOM 776 N N . ILE A 1 100 ? -0.413 4.969 -11.851 1.00 86.00 100 ILE A N 1
ATOM 777 C CA . ILE A 1 100 ? -1.486 4.017 -11.556 1.00 86.00 100 ILE A CA 1
ATOM 778 C C . ILE A 1 100 ? -1.591 3.041 -12.731 1.00 86.00 100 ILE A C 1
ATOM 780 O O . ILE A 1 100 ? -1.849 3.436 -13.864 1.00 86.00 100 ILE A O 1
ATOM 784 N N . ALA A 1 101 ? -1.383 1.755 -12.457 1.00 83.25 101 ALA A N 1
ATOM 785 C CA . ALA A 1 101 ? -1.489 0.681 -13.444 1.00 83.25 101 ALA A CA 1
ATOM 786 C C . ALA A 1 101 ? -2.943 0.239 -13.668 1.00 83.25 101 ALA A C 1
ATOM 788 O O . ALA A 1 101 ? -3.292 -0.268 -14.732 1.00 83.25 101 ALA A O 1
ATOM 789 N N . GLY A 1 102 ? -3.773 0.389 -12.635 1.00 85.00 102 GLY A N 1
ATOM 790 C CA . GLY A 1 102 ? -5.165 -0.034 -12.615 1.00 85.00 102 GLY A CA 1
ATOM 791 C C . GLY A 1 102 ? -5.703 -0.125 -11.192 1.00 85.00 102 GLY A C 1
ATOM 792 O O . GLY A 1 102 ? -4.991 0.132 -10.218 1.00 85.00 102 GLY A O 1
ATOM 793 N N . THR A 1 103 ? -6.968 -0.507 -11.070 1.00 86.50 103 THR A N 1
ATOM 794 C CA . THR A 1 103 ? -7.642 -0.692 -9.781 1.00 86.50 103 THR A CA 1
ATOM 795 C C . THR A 1 103 ? -7.859 -2.164 -9.487 1.00 86.50 103 THR A C 1
ATOM 797 O O . THR A 1 103 ? -8.302 -2.914 -10.354 1.00 86.50 103 THR A O 1
ATOM 800 N N . LEU A 1 104 ? -7.588 -2.563 -8.250 1.00 83.12 104 LEU A N 1
ATOM 801 C CA . LEU A 1 104 ? -7.880 -3.884 -7.717 1.00 83.12 104 LEU A CA 1
ATOM 802 C C . LEU A 1 104 ? -9.111 -3.795 -6.809 1.00 83.12 104 LEU A C 1
ATOM 804 O O . LEU A 1 104 ? -9.235 -2.883 -5.986 1.00 83.12 104 LEU A O 1
ATOM 808 N N . SER A 1 105 ? -10.022 -4.755 -6.968 1.00 81.38 105 SER A N 1
ATOM 809 C CA . SER A 1 105 ? -11.128 -4.944 -6.030 1.00 81.38 105 SER A CA 1
ATOM 810 C C . SER A 1 105 ? -10.579 -5.493 -4.707 1.00 81.38 105 SER A C 1
ATOM 812 O O . SER A 1 105 ? -9.800 -6.450 -4.752 1.00 81.38 105 SER A O 1
ATOM 814 N N . PRO A 1 106 ? -10.996 -4.963 -3.541 1.00 79.19 106 PRO A N 1
ATOM 815 C CA . PRO A 1 106 ? -10.634 -5.526 -2.238 1.00 79.19 106 PRO A CA 1
ATOM 816 C C . PRO A 1 106 ? -10.908 -7.036 -2.152 1.00 79.19 106 PRO A C 1
ATOM 818 O O . PRO A 1 106 ? -10.062 -7.800 -1.694 1.00 79.19 106 PRO A O 1
ATOM 821 N N . TYR A 1 107 ? -12.039 -7.485 -2.700 1.00 77.69 107 TYR A N 1
ATOM 822 C CA . TYR A 1 107 ? -12.397 -8.903 -2.746 1.00 77.69 107 TYR A CA 1
ATOM 823 C C . TYR A 1 107 ? -11.384 -9.742 -3.544 1.00 77.69 107 TYR A C 1
ATOM 825 O O . TYR A 1 107 ? -10.976 -10.812 -3.100 1.00 77.69 107 TYR A O 1
ATOM 833 N N . ALA A 1 108 ? -10.910 -9.234 -4.687 1.00 74.56 108 ALA A N 1
ATOM 834 C CA . ALA A 1 108 ? -9.908 -9.923 -5.502 1.00 74.56 108 ALA A CA 1
ATOM 835 C C . ALA A 1 108 ? -8.540 -10.009 -4.800 1.00 74.56 108 ALA A C 1
ATOM 837 O O . ALA A 1 108 ? -7.833 -11.004 -4.930 1.00 74.56 108 ALA A O 1
ATOM 838 N N . VAL A 1 109 ? -8.163 -8.990 -4.020 1.00 80.12 109 VAL A N 1
ATOM 839 C CA . VAL A 1 109 ? -6.895 -9.002 -3.269 1.00 80.12 109 VAL A CA 1
ATOM 840 C C . VAL A 1 109 ? -6.900 -10.068 -2.170 1.00 80.12 109 VAL A C 1
ATOM 842 O O . VAL A 1 109 ? -5.881 -10.744 -1.986 1.00 80.12 109 VAL A O 1
ATOM 845 N N . LEU A 1 110 ? -8.043 -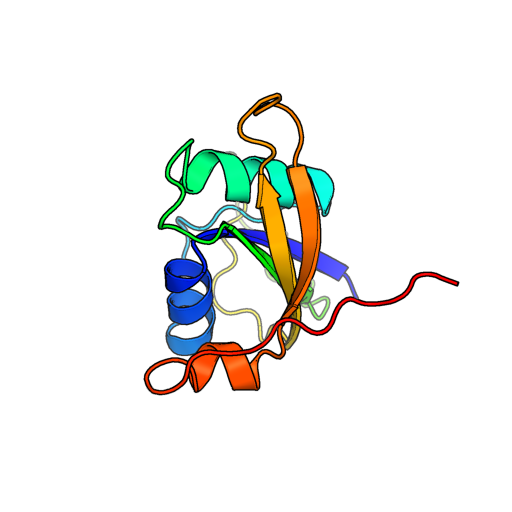10.272 -1.509 1.00 79.06 110 LEU A N 1
ATOM 846 C CA . LEU A 1 110 ? -8.239 -11.336 -0.518 1.00 79.06 110 LEU A CA 1
ATOM 847 C C . LEU A 1 110 ? -8.288 -12.733 -1.164 1.00 79.06 110 LEU A C 1
ATOM 849 O O . LEU A 1 110 ? -7.641 -13.654 -0.673 1.00 79.06 110 LEU A O 1
ATOM 853 N N . GLN A 1 111 ? -8.980 -12.883 -2.299 1.00 71.12 111 GLN A N 1
ATOM 854 C CA . GLN A 1 111 ? -9.127 -14.166 -3.012 1.00 71.12 111 GLN A CA 1
ATOM 855 C C . GLN A 1 111 ? -7.865 -14.622 -3.768 1.00 71.12 111 GLN A C 1
ATOM 857 O O . GLN A 1 111 ? -7.704 -15.808 -4.058 1.00 71.12 111 GLN A O 1
ATOM 862 N N . GLY A 1 112 ? -6.937 -13.709 -4.075 1.00 61.28 112 GLY A N 1
ATOM 863 C CA . GLY A 1 112 ? -5.736 -13.956 -4.884 1.00 61.28 112 GLY A CA 1
ATOM 864 C C . GLY A 1 112 ? -4.695 -14.935 -4.310 1.00 61.28 112 GLY A C 1
ATOM 865 O O . GLY A 1 112 ? -3.547 -14.894 -4.746 1.00 61.28 112 GLY A O 1
ATOM 866 N N . LYS A 1 113 ? -5.050 -15.798 -3.346 1.00 50.44 113 LYS A N 1
ATOM 867 C CA . LYS A 1 113 ? -4.273 -17.000 -3.004 1.00 50.44 113 LYS A CA 1
ATOM 868 C C . LYS A 1 113 ? -4.313 -18.063 -4.116 1.00 50.44 113 LYS A C 1
ATOM 870 O O . LYS A 1 113 ? -3.417 -18.895 -4.125 1.00 50.44 113 LYS A O 1
ATOM 875 N N . ASN A 1 114 ? -5.271 -18.015 -5.058 1.00 43.28 114 ASN A N 1
ATOM 876 C CA . ASN A 1 114 ? -5.466 -19.110 -6.024 1.00 43.28 114 ASN A CA 1
ATOM 877 C C . ASN A 1 114 ? -5.471 -18.780 -7.528 1.00 43.28 114 ASN A C 1
ATOM 879 O O . ASN A 1 114 ? -5.310 -19.716 -8.304 1.00 43.28 114 ASN A O 1
ATOM 883 N N . GLU A 1 115 ? -5.592 -17.533 -8.005 1.00 40.34 115 GLU A N 1
ATOM 884 C CA . GLU A 1 115 ? -5.735 -17.314 -9.461 1.00 40.34 115 GLU A CA 1
ATOM 885 C C . GLU A 1 115 ? -4.980 -16.099 -10.021 1.00 40.34 115 GLU A C 1
ATOM 887 O O . GLU A 1 115 ? -4.891 -15.022 -9.427 1.00 40.34 115 GLU A O 1
ATOM 892 N N . LYS A 1 116 ? -4.407 -16.290 -11.218 1.00 40.25 116 LYS A N 1
ATOM 893 C CA . LYS A 1 116 ? -3.701 -15.270 -12.004 1.00 40.25 116 LYS A CA 1
ATOM 894 C C . LYS A 1 116 ? -4.697 -14.192 -12.456 1.00 40.25 116 LYS A C 1
ATOM 896 O O . LYS A 1 116 ? -5.319 -14.327 -13.503 1.00 40.25 116 LYS A O 1
ATOM 901 N N . HIS A 1 117 ? -4.843 -13.112 -11.694 1.00 50.34 117 HIS A N 1
ATOM 902 C CA . HIS A 1 117 ? -5.765 -12.035 -12.068 1.00 50.34 117 HIS A CA 1
ATOM 903 C C . HIS A 1 117 ? -5.292 -11.229 -13.290 1.00 50.34 117 HIS A C 1
ATOM 905 O O . HIS A 1 117 ? -4.156 -10.745 -13.339 1.00 50.34 117 HIS A O 1
ATOM 911 N N . SER A 1 118 ? -6.206 -11.052 -14.252 1.00 43.69 118 SER A N 1
ATOM 912 C CA . SER A 1 118 ? -6.074 -10.144 -15.390 1.00 43.69 118 SER A CA 1
ATOM 913 C C . SER A 1 118 ? -6.400 -8.708 -14.961 1.00 43.69 118 SER A C 1
ATOM 915 O O . SER A 1 118 ? -7.423 -8.419 -14.337 1.00 43.69 118 SER A O 1
ATOM 917 N N . PHE A 1 119 ? -5.495 -7.780 -15.266 1.00 47.22 119 PHE A N 1
ATOM 918 C CA . PHE A 1 119 ? -5.683 -6.362 -14.978 1.00 47.22 119 PHE A CA 1
ATOM 919 C C . PHE A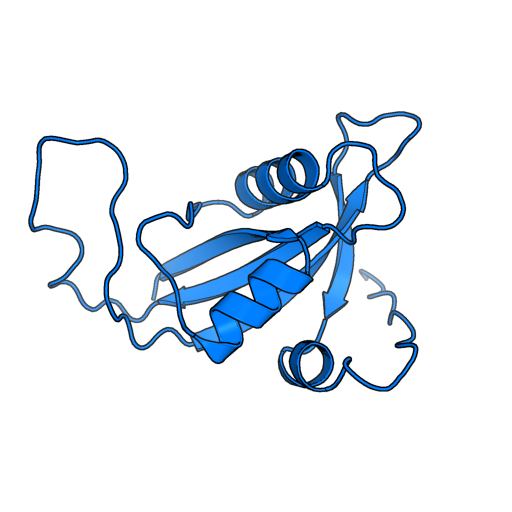 1 119 ? -6.724 -5.778 -15.940 1.00 47.22 119 PHE A C 1
ATOM 921 O O . PHE A 1 119 ? -6.521 -5.807 -17.153 1.00 47.22 119 PHE A O 1
ATOM 928 N N . HIS A 1 120 ? -7.806 -5.197 -15.419 1.00 48.19 120 HIS A N 1
ATOM 929 C CA . HIS A 1 120 ? -8.676 -4.343 -16.226 1.00 48.19 120 HIS A CA 1
ATOM 930 C C . HIS A 1 120 ? -8.031 -2.958 -16.339 1.00 48.19 120 HIS A C 1
ATOM 932 O O . HIS A 1 120 ? -7.944 -2.214 -15.359 1.00 48.19 120 HIS A O 1
ATOM 938 N N . LYS A 1 121 ? -7.539 -2.622 -17.538 1.00 43.69 121 LYS A N 1
ATOM 939 C CA . LYS A 1 121 ? -7.106 -1.261 -17.872 1.00 43.69 121 LYS A CA 1
ATOM 940 C C . LYS A 1 121 ? -8.334 -0.355 -17.832 1.00 43.69 121 LYS A C 1
ATOM 942 O O . LYS A 1 121 ? -9.198 -0.452 -18.698 1.00 43.69 121 LYS A O 1
ATOM 947 N N . GLY A 1 122 ? -8.406 0.517 -16.832 1.00 37.59 122 GLY A N 1
ATOM 948 C CA . GLY A 1 122 ? -9.354 1.624 -16.849 1.00 37.59 122 GLY A CA 1
ATOM 949 C C . GLY A 1 122 ? -9.018 2.537 -18.024 1.00 37.59 122 GLY A C 1
ATOM 950 O O . GLY A 1 122 ? -7.940 3.128 -18.054 1.00 37.59 122 GLY A O 1
ATOM 951 N N . VAL A 1 123 ? -9.911 2.611 -19.009 1.00 37.91 123 VAL A N 1
ATOM 952 C CA . VAL A 1 123 ? -9.852 3.619 -20.069 1.00 37.91 123 VAL A CA 1
ATOM 953 C C . VAL A 1 123 ? -10.300 4.932 -19.439 1.00 37.91 123 VAL A C 1
ATOM 955 O O . VAL A 1 123 ? -11.469 5.080 -19.090 1.00 37.91 123 VAL A O 1
ATOM 958 N N . ALA A 1 124 ? -9.364 5.859 -19.249 1.00 38.06 124 ALA A N 1
ATOM 959 C CA . ALA A 1 124 ? -9.707 7.254 -19.018 1.00 38.06 124 ALA A CA 1
ATOM 960 C C . ALA A 1 124 ? -10.325 7.791 -20.318 1.00 38.06 124 ALA A C 1
ATOM 962 O O . ALA A 1 124 ? -9.681 7.735 -21.367 1.00 38.06 124 ALA A O 1
ATOM 963 N N . ARG A 1 125 ? -11.589 8.210 -20.253 1.00 35.66 125 ARG A N 1
ATOM 964 C CA . ARG A 1 125 ? -12.212 9.088 -21.246 1.00 35.66 125 ARG A CA 1
ATOM 965 C C . ARG A 1 125 ? -12.173 10.505 -20.709 1.00 35.66 125 ARG A C 1
ATOM 967 O O . ARG A 1 125 ? -12.354 10.639 -19.478 1.00 35.66 125 ARG A O 1
#

Sequence (125 aa):
MAIVYFGGPLDEIRAIMEAGLQAKHRIRATLLEAMIDARNSVGLNRRFKPAVLVIEQLPDTALLNQNSDFSFPCIKNVKSTIKRIYSVKIDFKAPNLASIAGTLSPYAVLQGKNEKHSFHKGVAR